Protein AF-A0A2E7LEA0-F1 (afdb_monomer)

Secondary structure (DSSP, 8-state):
----THHHHHHHHHHHHHHHHHHHHHHHHT--HHHHHHHHHHHHHHHHHHHHHHHHHHHH-HHHHGGG---HHHHHHHHHHHHHHHHHHHHHIIIIIHHHHHHHHS--

Sequence (108 aa):
FKQTDFWPKAFTVLVLLTGMFVALYVINTGVKPVTAIVFAQALTVIASPLMAGALLWLCNRRDLLGDQTNGPIVNLLGGLGFLLLLAMAGYTLVYKVVPGIQGLFGGA

Structure (mmCIF, N/CA/C/O backbone):
data_AF-A0A2E7LEA0-F1
#
_entry.id   AF-A0A2E7LEA0-F1
#
loop_
_atom_site.group_PDB
_atom_site.id
_atom_site.type_symbol
_atom_site.label_atom_id
_atom_site.label_alt_id
_atom_site.label_comp_id
_atom_site.label_asym_id
_atom_site.label_entity_id
_atom_site.label_seq_id
_atom_site.pdbx_PDB_ins_code
_atom_site.Cartn_x
_atom_site.Cartn_y
_atom_site.Cartn_z
_atom_site.occupancy
_atom_site.B_iso_or_equiv
_atom_site.auth_seq_id
_atom_site.auth_comp_id
_atom_site.auth_asym_id
_atom_site.auth_atom_id
_atom_site.pdbx_PDB_model_num
ATOM 1 N N . PHE A 1 1 ? -19.101 -13.725 -27.841 1.00 42.72 1 PHE A N 1
ATOM 2 C CA . PHE A 1 1 ? -18.472 -14.465 -26.730 1.00 42.72 1 PHE A CA 1
ATOM 3 C C . PHE A 1 1 ? -19.130 -14.051 -25.421 1.00 42.72 1 PHE A C 1
ATOM 5 O O . PHE A 1 1 ? -18.905 -12.943 -24.960 1.00 42.72 1 PHE A O 1
ATOM 12 N N . LYS A 1 2 ? -20.018 -14.887 -24.870 1.00 48.25 2 LYS A N 1
ATOM 13 C CA . LYS A 1 2 ? -20.662 -14.652 -23.571 1.00 48.25 2 LYS A CA 1
ATOM 14 C C . LYS A 1 2 ? -19.673 -15.118 -22.505 1.00 48.25 2 LYS A C 1
ATOM 16 O O . LYS A 1 2 ? -19.598 -16.313 -22.240 1.00 48.25 2 LYS A O 1
ATOM 21 N N . GLN A 1 3 ? -18.834 -14.206 -22.009 1.00 56.50 3 GLN A N 1
ATOM 22 C CA . GLN A 1 3 ? -17.953 -14.521 -20.888 1.00 56.50 3 GLN A CA 1
ATOM 23 C C . GLN A 1 3 ? -18.839 -14.945 -19.715 1.00 56.50 3 GLN A C 1
ATOM 25 O O . GLN A 1 3 ? -19.791 -14.267 -19.337 1.00 56.50 3 GLN A O 1
ATOM 30 N N . THR A 1 4 ? -18.591 -16.142 -19.209 1.00 59.59 4 THR A N 1
ATOM 31 C CA . THR A 1 4 ? -19.223 -16.691 -18.016 1.00 59.59 4 THR A CA 1
ATOM 32 C C . THR A 1 4 ? -18.805 -15.855 -16.805 1.00 59.59 4 THR A C 1
ATOM 34 O O . THR A 1 4 ? -17.881 -16.212 -16.085 1.00 59.59 4 THR A O 1
ATOM 37 N N . ASP A 1 5 ? -19.504 -14.743 -16.562 1.00 64.94 5 ASP A N 1
ATOM 38 C CA . ASP A 1 5 ? -19.275 -13.826 -15.431 1.00 64.94 5 ASP A CA 1
ATOM 39 C C . ASP A 1 5 ? -19.587 -14.444 -14.054 1.00 64.94 5 ASP A C 1
ATOM 41 O O . ASP A 1 5 ? -19.565 -13.753 -13.036 1.00 64.94 5 ASP A O 1
ATOM 45 N N . PHE A 1 6 ? -19.947 -15.727 -14.002 1.00 74.88 6 PHE A N 1
ATOM 46 C CA . PHE A 1 6 ? -20.364 -16.397 -12.777 1.00 74.88 6 PHE A CA 1
ATOM 47 C C . PHE A 1 6 ? -19.243 -16.420 -11.733 1.00 74.88 6 PHE A C 1
ATOM 49 O O . PHE A 1 6 ? -19.480 -16.073 -10.581 1.00 74.88 6 PHE A O 1
ATOM 56 N N . TRP A 1 7 ? -18.017 -16.751 -12.147 1.00 82.62 7 TRP A N 1
ATOM 57 C CA . TRP A 1 7 ? -16.865 -16.841 -11.248 1.00 82.62 7 TRP A CA 1
ATOM 58 C C . TRP A 1 7 ? -16.472 -15.490 -10.628 1.00 82.62 7 TRP A C 1
ATOM 60 O O . TRP A 1 7 ? -16.374 -15.422 -9.402 1.00 82.62 7 TRP A O 1
ATOM 70 N N . PRO A 1 8 ? -16.331 -14.395 -11.405 1.00 84.75 8 PRO A N 1
ATOM 71 C CA . PRO A 1 8 ? -16.098 -13.070 -10.833 1.00 84.75 8 PRO A CA 1
ATOM 72 C C . PRO A 1 8 ? -17.232 -12.611 -9.911 1.00 84.75 8 PRO A C 1
ATOM 74 O O . PRO A 1 8 ? -16.973 -12.110 -8.822 1.00 84.75 8 PRO A O 1
ATOM 77 N N . LYS A 1 9 ? -18.497 -12.819 -10.309 1.00 82.38 9 LYS A N 1
ATOM 78 C CA . LYS A 1 9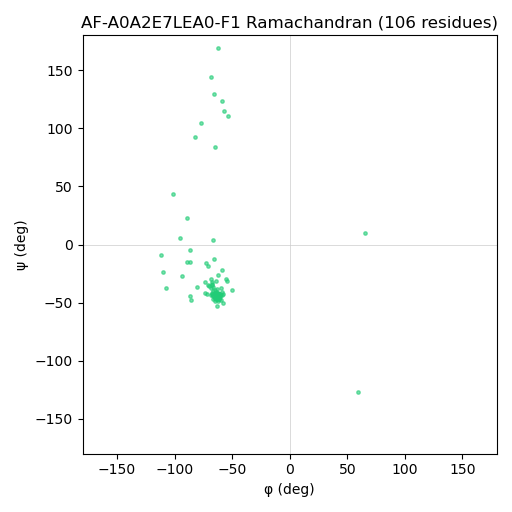 ? -19.663 -12.409 -9.509 1.00 82.38 9 LYS A CA 1
ATOM 79 C C . LYS A 1 9 ? -19.737 -13.173 -8.188 1.00 82.38 9 LYS A C 1
ATOM 81 O O . LYS A 1 9 ? -19.963 -12.554 -7.153 1.00 82.38 9 LYS A O 1
ATOM 86 N N . ALA A 1 10 ? -19.493 -14.483 -8.208 1.00 87.69 10 ALA A N 1
ATOM 87 C CA . ALA A 1 10 ? -19.462 -15.310 -7.006 1.00 87.69 10 ALA A CA 1
ATOM 88 C C . ALA A 1 10 ? -18.363 -14.856 -6.033 1.00 87.69 10 ALA A C 1
ATOM 90 O O . ALA A 1 10 ? -18.631 -14.727 -4.841 1.00 87.69 10 ALA A O 1
ATOM 91 N N . PHE A 1 11 ? -17.165 -14.536 -6.536 1.00 88.50 11 PHE A N 1
ATOM 92 C CA . PHE A 1 11 ? -16.076 -13.998 -5.717 1.00 88.50 11 PHE A CA 1
ATOM 93 C C . PHE A 1 11 ? -16.431 -12.652 -5.081 1.00 88.50 11 PHE A C 1
ATOM 95 O O 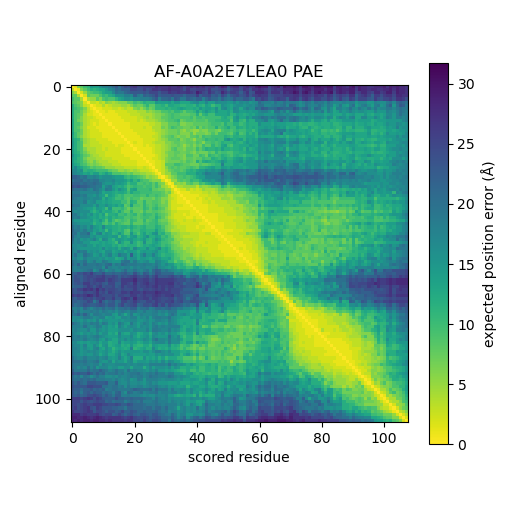. PHE A 1 11 ? -16.250 -12.480 -3.877 1.00 88.50 11 PHE A O 1
ATOM 102 N N . THR A 1 12 ? -16.981 -11.715 -5.857 1.00 88.44 12 THR A N 1
ATOM 103 C CA . THR A 1 12 ? -17.390 -10.405 -5.332 1.00 88.44 12 THR A CA 1
ATOM 104 C C . THR A 1 12 ? -18.480 -10.546 -4.271 1.00 88.44 12 THR A C 1
ATOM 106 O O . THR A 1 12 ? -18.404 -9.902 -3.228 1.00 88.44 12 THR A O 1
ATOM 109 N N . VAL A 1 13 ? -19.465 -11.425 -4.488 1.00 90.00 13 VAL A N 1
ATOM 110 C CA . VAL A 1 13 ? -20.519 -11.709 -3.500 1.00 90.00 13 VAL A CA 1
ATOM 111 C C . VAL A 1 13 ? -19.930 -12.320 -2.228 1.00 90.00 13 VAL A C 1
ATOM 113 O O . VAL A 1 13 ? -20.294 -11.894 -1.135 1.00 90.00 13 VAL A O 1
ATOM 116 N N . LEU A 1 14 ? -18.983 -13.254 -2.346 1.00 92.31 14 LEU A N 1
ATOM 117 C CA . LEU A 1 14 ? -18.287 -13.842 -1.198 1.00 92.31 14 LEU A CA 1
ATOM 118 C C . LEU A 1 14 ? -17.522 -12.792 -0.385 1.00 92.31 14 LEU A C 1
ATOM 120 O O . LEU A 1 14 ? -17.629 -12.773 0.842 1.00 92.31 14 LEU A O 1
ATOM 124 N N . VAL A 1 15 ? -16.789 -11.899 -1.057 1.00 88.00 15 VAL A N 1
ATOM 125 C CA . VAL A 1 15 ? -16.037 -10.803 -0.421 1.00 88.00 15 VAL A CA 1
ATOM 126 C C . VAL A 1 15 ? -16.975 -9.818 0.283 1.00 88.00 15 VAL A C 1
ATOM 128 O O . VAL A 1 15 ? -16.715 -9.407 1.412 1.00 88.00 15 VAL A O 1
ATOM 131 N N . LEU A 1 16 ? -18.098 -9.462 -0.344 1.00 88.62 16 LEU A N 1
ATOM 132 C CA . LEU A 1 16 ? -19.089 -8.571 0.265 1.00 88.62 16 LEU A CA 1
ATOM 133 C C . LEU A 1 16 ? -19.782 -9.221 1.470 1.00 88.62 16 LEU A C 1
ATOM 135 O O . LEU A 1 16 ? -19.959 -8.565 2.496 1.00 88.62 16 LEU A O 1
ATOM 139 N N . LEU A 1 17 ? -20.135 -10.507 1.379 1.00 92.56 17 LEU A N 1
ATOM 140 C CA . LEU A 1 17 ? -20.743 -11.253 2.485 1.00 92.56 17 LEU A CA 1
ATOM 141 C C . LEU A 1 17 ? -19.789 -11.394 3.672 1.00 92.56 17 LEU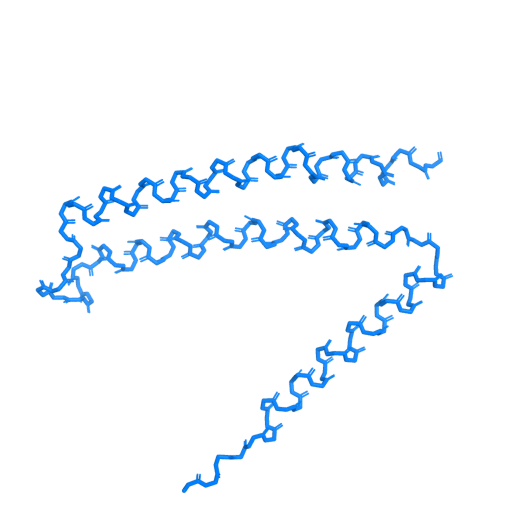 A C 1
ATOM 143 O O . LEU A 1 17 ? -20.200 -11.201 4.814 1.00 92.56 17 LEU A O 1
ATOM 147 N N . THR A 1 18 ? 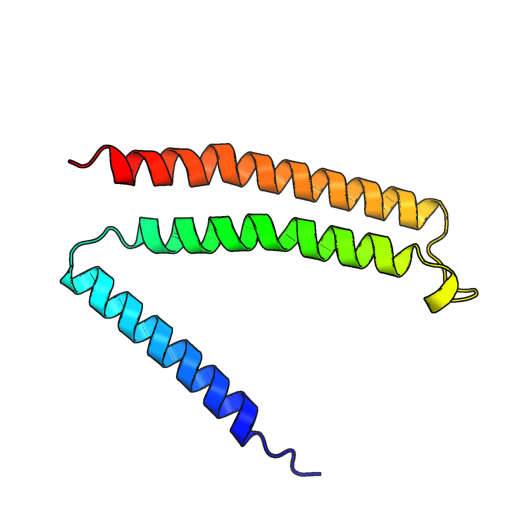-18.514 -11.678 3.413 1.00 87.38 18 THR A N 1
ATOM 148 C CA . THR A 1 18 ? -17.493 -11.723 4.470 1.00 87.38 18 THR A CA 1
ATOM 149 C C . THR A 1 18 ? -17.277 -10.349 5.102 1.00 87.38 18 THR A C 1
ATOM 151 O O . THR A 1 18 ? -17.260 -10.253 6.328 1.00 87.38 18 THR A O 1
ATOM 154 N N . GLY A 1 19 ? -17.215 -9.275 4.308 1.00 83.19 19 GLY A N 1
ATOM 155 C CA . GLY A 1 19 ? -17.150 -7.904 4.826 1.00 83.19 19 GLY A CA 1
ATOM 156 C C . GLY A 1 19 ? -18.347 -7.540 5.715 1.00 83.19 19 GLY A 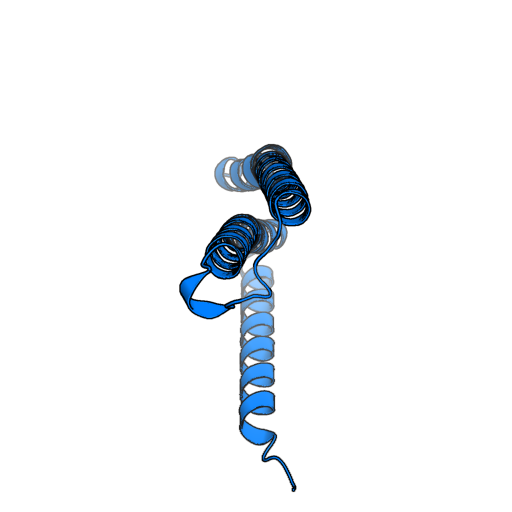C 1
ATOM 157 O O . GLY A 1 19 ? -18.167 -6.989 6.801 1.00 83.19 19 GLY A O 1
ATOM 158 N N . MET A 1 20 ? -19.561 -7.913 5.299 1.00 85.38 20 MET A N 1
ATOM 159 C CA . MET A 1 20 ? -20.794 -7.714 6.071 1.00 85.38 20 MET A CA 1
ATOM 160 C C . MET A 1 20 ? -20.774 -8.483 7.398 1.00 85.38 20 MET A C 1
ATOM 162 O O . MET A 1 20 ? -21.126 -7.934 8.441 1.00 85.38 20 MET A O 1
ATOM 166 N N . PHE A 1 21 ? -20.339 -9.744 7.374 1.00 85.50 21 PHE A N 1
ATOM 167 C CA . PHE A 1 21 ? -20.260 -10.580 8.570 1.00 85.50 21 PHE A CA 1
ATOM 168 C C . PHE A 1 21 ? -19.281 -10.004 9.599 1.00 85.50 21 PHE A C 1
ATOM 170 O O . PHE A 1 21 ? -19.615 -9.889 10.777 1.00 85.50 21 PHE A O 1
ATOM 177 N N . VAL A 1 22 ? -18.101 -9.568 9.145 1.00 78.31 22 VAL A N 1
ATOM 178 C CA . VAL A 1 22 ? -17.108 -8.903 10.000 1.00 78.31 22 VAL A CA 1
ATOM 179 C C . VAL A 1 22 ? -17.673 -7.604 10.580 1.00 78.31 22 VAL A C 1
ATOM 181 O O . VAL A 1 22 ? -17.519 -7.361 11.775 1.00 78.31 22 VAL A O 1
ATOM 184 N N . ALA A 1 23 ? -18.374 -6.794 9.781 1.00 77.62 23 ALA A N 1
ATOM 185 C CA . ALA A 1 23 ? -18.990 -5.556 10.258 1.00 77.62 23 ALA A CA 1
ATOM 186 C C . ALA A 1 23 ? -20.035 -5.810 11.360 1.00 77.62 23 ALA A C 1
ATOM 188 O O . ALA A 1 23 ? -19.996 -5.160 12.405 1.00 77.62 23 ALA A O 1
ATOM 189 N N . LEU A 1 24 ? -20.924 -6.790 11.168 1.00 79.00 24 LEU A N 1
ATOM 190 C CA . LEU A 1 24 ? -21.909 -7.181 12.181 1.00 79.00 24 LEU A CA 1
ATOM 191 C C . LEU A 1 24 ? -21.248 -7.731 13.448 1.00 79.00 24 LEU A C 1
ATOM 193 O O . LEU A 1 24 ? -21.661 -7.375 14.550 1.00 79.00 24 LEU A O 1
ATOM 197 N N . TYR A 1 25 ? -20.205 -8.549 13.304 1.00 78.25 25 TYR A N 1
ATOM 198 C CA . TYR A 1 25 ? -19.453 -9.093 14.434 1.00 78.25 25 TYR A CA 1
ATOM 199 C C . TYR A 1 25 ? -18.798 -7.985 15.272 1.00 78.25 25 TYR A C 1
ATOM 201 O O . TYR A 1 25 ? -18.876 -7.995 16.501 1.00 78.25 25 TYR A O 1
ATOM 209 N N . VAL A 1 26 ? -18.206 -6.989 14.613 1.00 69.94 26 VAL A N 1
ATOM 210 C CA . VAL A 1 26 ? -17.580 -5.825 15.256 1.00 69.94 26 VAL A CA 1
ATOM 211 C C . VAL A 1 26 ? -18.610 -4.978 16.013 1.00 69.94 26 VAL A C 1
ATOM 213 O O . VAL A 1 26 ? -18.349 -4.596 17.153 1.00 69.94 26 VAL A O 1
ATOM 216 N N . ILE A 1 27 ? -19.793 -4.743 15.430 1.00 70.88 27 ILE A N 1
ATOM 217 C CA . ILE A 1 27 ? -20.891 -4.011 16.086 1.00 70.88 27 ILE A CA 1
ATOM 218 C C . ILE A 1 27 ? -21.401 -4.772 17.320 1.00 70.88 27 ILE A C 1
ATOM 220 O O . ILE A 1 27 ? -21.627 -4.159 18.360 1.00 70.88 27 ILE A O 1
ATOM 224 N N . ASN A 1 28 ? -21.550 -6.098 17.227 1.00 71.88 28 ASN A N 1
ATOM 225 C CA . ASN A 1 28 ? -22.067 -6.930 18.319 1.00 71.88 28 ASN A CA 1
ATOM 226 C C . ASN A 1 28 ? -21.063 -7.065 19.480 1.00 71.88 28 ASN A C 1
ATOM 228 O O . ASN A 1 28 ? -21.442 -7.066 20.645 1.00 71.88 28 ASN A O 1
ATOM 232 N N . THR A 1 29 ? -19.766 -7.111 19.163 1.00 65.75 29 THR A N 1
ATOM 233 C CA . THR A 1 29 ? -18.687 -7.278 20.154 1.00 65.75 29 THR A CA 1
ATOM 234 C C . THR A 1 29 ? -18.229 -5.936 20.757 1.00 65.75 29 THR A C 1
ATOM 236 O O . THR A 1 29 ? -17.384 -5.913 21.646 1.00 65.75 29 THR A O 1
ATOM 239 N N . GLY A 1 30 ? -18.745 -4.795 20.277 1.00 60.59 30 GLY A N 1
ATOM 240 C CA . GLY A 1 30 ? -18.338 -3.458 20.740 1.00 60.59 30 GLY A CA 1
ATOM 241 C C . GLY A 1 30 ? -16.877 -3.099 20.424 1.00 60.59 30 GLY A C 1
ATOM 242 O O . GLY A 1 30 ? -16.359 -2.087 20.903 1.00 60.59 30 GLY A O 1
ATOM 243 N N . VAL A 1 31 ? -16.198 -3.915 19.611 1.00 60.91 31 VAL A N 1
ATOM 244 C CA . VAL A 1 31 ? -14.823 -3.672 19.171 1.00 60.91 31 VAL A CA 1
ATOM 245 C C . VAL A 1 31 ? -14.841 -2.419 18.307 1.00 60.91 31 VAL A C 1
ATOM 247 O O . VAL A 1 31 ? -15.649 -2.308 17.390 1.00 60.91 31 VAL A O 1
ATOM 250 N N . LYS A 1 32 ? -13.962 -1.452 18.588 1.00 62.75 32 LYS A N 1
ATOM 251 C CA . LYS A 1 32 ? -13.918 -0.190 17.837 1.00 62.75 32 LYS A CA 1
ATOM 252 C C . LYS A 1 32 ? -13.696 -0.506 16.343 1.00 62.75 32 LYS A C 1
ATOM 254 O O . LYS A 1 32 ? -12.617 -0.989 16.001 1.00 62.75 32 LYS A O 1
ATOM 259 N N . PRO A 1 33 ? -14.650 -0.209 15.433 1.00 63.72 33 PRO A N 1
ATOM 260 C CA . PRO A 1 33 ? -14.517 -0.495 13.996 1.00 63.72 33 PRO A CA 1
ATOM 261 C C . PRO A 1 33 ? -13.262 0.129 13.386 1.00 63.72 33 PRO A C 1
ATOM 263 O O . PRO A 1 33 ? -12.650 -0.412 12.468 1.00 63.72 33 PRO A O 1
ATOM 266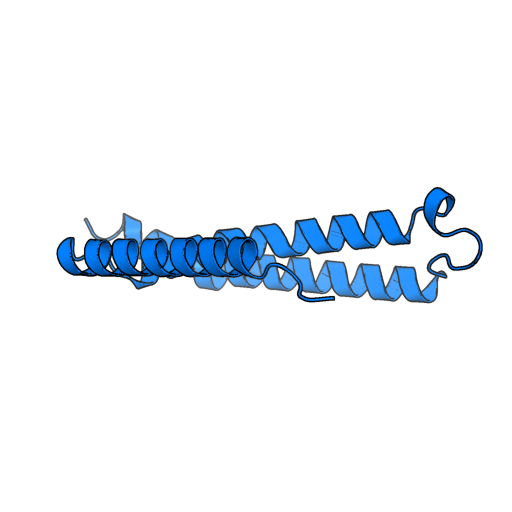 N N . VAL A 1 34 ? -12.847 1.251 13.973 1.00 66.00 34 VAL A N 1
ATOM 267 C CA . VAL A 1 34 ? -11.609 1.971 13.680 1.00 66.00 34 VAL A CA 1
ATOM 268 C C . VAL A 1 34 ? -10.396 1.038 13.691 1.00 66.00 34 VAL A C 1
ATOM 270 O O . VAL A 1 34 ? -9.555 1.131 12.807 1.00 66.00 34 VAL A O 1
ATOM 273 N N . THR A 1 35 ? -10.328 0.084 14.615 1.00 67.50 35 THR A N 1
ATOM 274 C CA . THR A 1 35 ? -9.230 -0.881 14.719 1.00 67.50 35 THR A CA 1
ATOM 275 C C . THR A 1 35 ? -9.128 -1.783 13.510 1.00 67.50 35 THR A C 1
ATOM 277 O O . THR A 1 35 ? -8.056 -1.911 12.927 1.00 67.50 35 THR A O 1
ATOM 280 N N . ALA A 1 36 ? -10.234 -2.432 13.143 1.00 72.38 36 ALA A N 1
ATOM 281 C CA . ALA A 1 36 ? -10.252 -3.359 12.019 1.00 72.38 36 ALA A CA 1
ATOM 282 C C . ALA A 1 36 ? -9.854 -2.629 10.727 1.00 72.38 36 ALA A C 1
ATOM 284 O O . ALA A 1 36 ? -9.085 -3.153 9.921 1.00 72.38 36 ALA A O 1
ATOM 285 N N . ILE A 1 37 ? -10.299 -1.376 10.586 1.00 73.06 37 ILE A N 1
ATOM 286 C CA . ILE A 1 37 ? -9.934 -0.498 9.472 1.00 73.06 37 ILE A CA 1
ATOM 287 C C . ILE A 1 37 ? -8.439 -0.137 9.512 1.00 73.06 37 ILE A C 1
ATOM 289 O O . ILE A 1 37 ? -7.776 -0.201 8.479 1.00 73.06 37 ILE A O 1
ATOM 293 N N . VAL A 1 38 ? -7.883 0.199 10.680 1.00 74.81 38 VAL A N 1
ATOM 294 C CA . VAL A 1 38 ? -6.451 0.511 10.842 1.00 74.81 38 VAL A CA 1
ATOM 295 C C . VAL A 1 38 ? -5.574 -0.710 10.547 1.00 74.81 38 VAL A C 1
ATOM 297 O O . VAL A 1 38 ? -4.554 -0.566 9.875 1.00 74.81 38 VAL A O 1
ATOM 300 N N . PHE A 1 39 ? -5.980 -1.914 10.958 1.00 74.81 39 PHE A N 1
ATOM 301 C CA . PHE A 1 39 ? -5.283 -3.157 10.607 1.00 7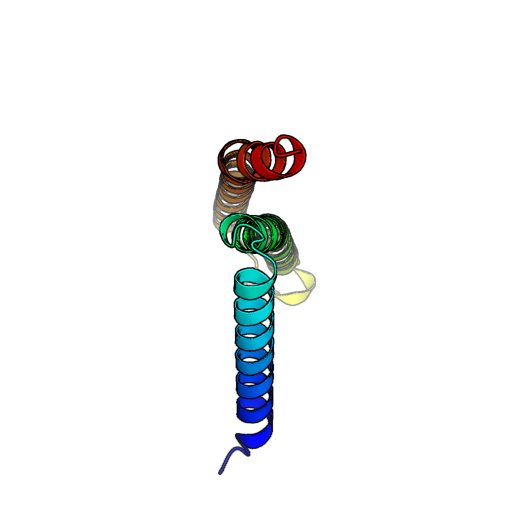4.81 39 PHE A CA 1
ATOM 302 C C . PHE A 1 39 ? -5.313 -3.425 9.102 1.00 74.81 39 PHE A C 1
ATOM 304 O O . PHE A 1 39 ? -4.271 -3.697 8.505 1.00 74.81 39 PHE A O 1
ATOM 311 N N . ALA A 1 40 ? -6.482 -3.299 8.468 1.00 78.62 40 ALA A N 1
ATOM 312 C CA . ALA A 1 40 ? -6.605 -3.453 7.022 1.00 78.62 40 ALA A CA 1
ATOM 313 C C . ALA A 1 40 ? -5.723 -2.442 6.264 1.00 78.62 40 ALA A C 1
ATOM 315 O O . ALA A 1 40 ? -5.053 -2.810 5.297 1.00 78.62 40 ALA A O 1
ATOM 316 N N . GLN A 1 41 ? -5.671 -1.192 6.738 1.00 74.44 41 GLN A N 1
ATOM 317 C CA . GLN A 1 41 ? -4.799 -0.139 6.209 1.00 74.44 41 GLN A CA 1
ATOM 318 C C . GLN A 1 41 ? -3.315 -0.459 6.402 1.00 74.44 41 GLN A C 1
ATOM 320 O O . GLN A 1 41 ? -2.538 -0.295 5.467 1.00 74.44 41 GLN A O 1
ATOM 325 N N . ALA A 1 42 ? -2.909 -0.969 7.567 1.00 77.44 42 ALA A N 1
ATOM 326 C CA . ALA A 1 42 ? -1.525 -1.372 7.810 1.00 77.44 42 ALA A CA 1
ATOM 327 C C . ALA A 1 42 ? -1.060 -2.436 6.800 1.00 77.44 42 ALA A C 1
ATOM 329 O O . ALA A 1 42 ? 0.024 -2.318 6.230 1.00 77.44 42 ALA A O 1
ATOM 330 N N . LEU A 1 43 ? -1.912 -3.426 6.506 1.00 80.31 43 LEU A N 1
ATOM 331 C CA . LEU A 1 43 ? -1.628 -4.449 5.495 1.00 80.31 43 LEU A CA 1
ATOM 332 C C . LEU A 1 43 ? -1.472 -3.849 4.092 1.00 80.31 43 LEU A C 1
ATOM 334 O O . LEU A 1 43 ? -0.547 -4.209 3.365 1.00 80.31 43 LEU A O 1
ATOM 338 N N . THR A 1 44 ? -2.339 -2.910 3.710 1.00 80.12 44 THR A N 1
ATOM 339 C CA . THR A 1 44 ? -2.269 -2.269 2.385 1.00 80.12 44 THR A CA 1
ATOM 340 C C . THR A 1 44 ? -1.066 -1.337 2.249 1.00 80.12 44 THR A C 1
ATOM 342 O O . THR A 1 44 ? -0.449 -1.288 1.185 1.00 80.12 44 THR A O 1
ATOM 345 N N . VAL A 1 45 ? -0.690 -0.649 3.329 1.00 78.19 45 VAL A N 1
ATOM 346 C CA . VAL A 1 45 ? 0.511 0.194 3.407 1.00 78.19 45 VAL A CA 1
ATOM 347 C C . VAL A 1 45 ? 1.792 -0.627 3.243 1.00 78.19 45 VAL A C 1
ATOM 349 O O . VAL A 1 45 ? 2.756 -0.120 2.681 1.00 78.19 45 VAL A O 1
ATOM 352 N N . ILE A 1 46 ? 1.808 -1.887 3.685 1.00 77.81 46 ILE A N 1
ATOM 353 C CA . ILE A 1 46 ? 2.937 -2.809 3.475 1.00 77.81 46 ILE A CA 1
ATOM 354 C C . ILE A 1 46 ? 2.896 -3.429 2.067 1.00 77.81 46 ILE A C 1
ATOM 356 O O . ILE A 1 46 ? 3.936 -3.610 1.433 1.00 77.81 46 ILE A O 1
ATOM 360 N N . ALA A 1 47 ?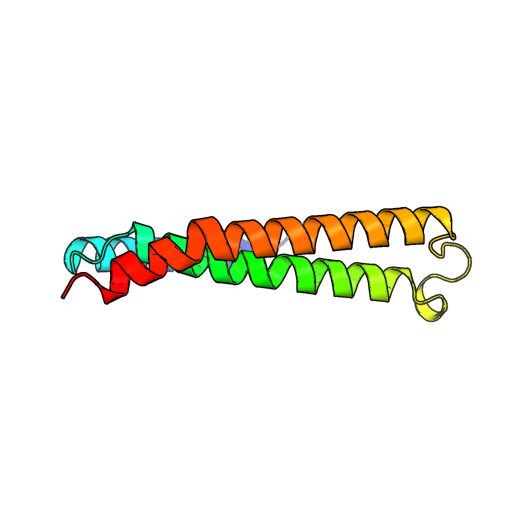 1.706 -3.732 1.546 1.00 78.75 47 ALA A N 1
ATOM 361 C CA . ALA A 1 47 ? 1.550 -4.338 0.225 1.00 78.75 47 ALA A CA 1
ATOM 362 C C . ALA A 1 47 ? 1.956 -3.398 -0.928 1.00 78.75 47 ALA A C 1
ATOM 364 O O . ALA A 1 47 ? 2.493 -3.858 -1.937 1.00 78.75 47 ALA A O 1
ATOM 365 N N . SER A 1 48 ? 1.728 -2.087 -0.795 1.00 79.00 48 SER A N 1
ATOM 366 C CA . SER A 1 48 ? 2.038 -1.108 -1.844 1.00 79.00 48 SER A CA 1
ATOM 367 C C . SER A 1 48 ? 3.538 -0.954 -2.165 1.00 79.00 48 SER A C 1
ATOM 369 O O . SER A 1 48 ? 3.867 -1.022 -3.352 1.00 79.00 48 SER A O 1
ATOM 371 N N . PRO A 1 49 ? 4.480 -0.830 -1.204 1.00 75.88 49 PRO A N 1
ATOM 372 C CA . PRO A 1 49 ? 5.909 -0.806 -1.510 1.00 75.88 49 PRO A CA 1
ATOM 373 C C . PRO A 1 49 ? 6.406 -2.152 -2.044 1.00 75.88 49 PRO A C 1
ATOM 375 O O . PRO A 1 49 ? 7.275 -2.159 -2.912 1.00 75.88 49 PRO A O 1
ATOM 378 N N . LEU A 1 50 ? 5.836 -3.282 -1.605 1.00 79.25 50 LEU A N 1
ATOM 379 C CA . LEU A 1 50 ? 6.176 -4.599 -2.155 1.00 79.25 50 LEU A CA 1
ATOM 380 C C . LEU A 1 50 ? 5.822 -4.682 -3.649 1.00 79.25 50 LEU A C 1
ATOM 382 O O . LEU A 1 50 ? 6.661 -5.063 -4.463 1.00 79.25 50 LEU A O 1
ATOM 386 N N . MET A 1 51 ? 4.601 -4.275 -4.014 1.00 79.25 51 MET A N 1
ATOM 387 C CA . MET A 1 51 ? 4.151 -4.237 -5.409 1.00 79.25 51 MET A CA 1
ATOM 388 C C . MET A 1 51 ? 4.966 -3.253 -6.247 1.00 79.25 51 MET A C 1
ATOM 390 O O . MET A 1 51 ? 5.391 -3.591 -7.350 1.00 79.25 51 MET A O 1
ATOM 394 N N . ALA A 1 52 ? 5.232 -2.056 -5.721 1.00 76.56 52 ALA A N 1
ATOM 395 C CA . ALA A 1 52 ? 6.056 -1.070 -6.407 1.00 76.56 52 ALA A CA 1
ATOM 396 C C . ALA A 1 52 ? 7.484 -1.580 -6.630 1.00 76.56 52 ALA A C 1
ATOM 398 O O . ALA A 1 52 ? 7.993 -1.459 -7.738 1.00 76.56 52 ALA A O 1
ATOM 399 N N . GLY A 1 53 ? 8.100 -2.211 -5.626 1.00 77.56 53 GLY A N 1
ATOM 400 C CA . GLY A 1 53 ? 9.424 -2.821 -5.743 1.00 77.56 53 GLY A CA 1
ATOM 401 C C . GLY A 1 53 ? 9.458 -3.962 -6.762 1.00 77.56 53 GLY A C 1
ATOM 402 O O . GLY A 1 53 ? 10.373 -4.018 -7.580 1.00 77.56 53 GLY A O 1
ATOM 403 N N . ALA A 1 54 ? 8.436 -4.823 -6.775 1.00 77.62 54 ALA A N 1
ATOM 404 C CA . ALA A 1 54 ? 8.310 -5.896 -7.760 1.00 77.62 54 ALA A CA 1
ATOM 405 C C . ALA A 1 54 ? 8.166 -5.352 -9.191 1.00 77.62 54 ALA A C 1
ATOM 407 O O . ALA A 1 54 ? 8.833 -5.846 -10.098 1.00 77.62 54 ALA A O 1
ATOM 408 N N . LEU A 1 55 ? 7.353 -4.309 -9.391 1.00 73.06 55 LEU A N 1
ATOM 409 C CA . LEU A 1 55 ? 7.185 -3.653 -10.690 1.00 73.06 55 LEU A CA 1
ATOM 410 C C . LEU A 1 55 ? 8.466 -2.949 -11.145 1.00 73.06 55 LEU A C 1
ATOM 412 O O . LEU A 1 55 ? 8.860 -3.091 -12.298 1.00 73.06 55 LEU A O 1
ATOM 416 N N . LEU A 1 56 ? 9.154 -2.239 -10.250 1.00 72.19 56 LEU A N 1
ATOM 417 C CA . LEU A 1 56 ? 10.423 -1.576 -10.562 1.00 72.19 56 LEU A CA 1
ATOM 418 C C . LEU A 1 56 ? 11.508 -2.597 -10.925 1.00 72.19 56 LEU A C 1
ATOM 420 O O . LEU A 1 56 ? 12.224 -2.412 -11.905 1.00 72.19 56 LEU A O 1
ATOM 424 N N . TRP A 1 57 ? 11.592 -3.702 -10.180 1.00 70.56 57 TRP A N 1
ATOM 425 C CA . TRP A 1 57 ? 12.523 -4.794 -10.457 1.00 70.56 57 TRP A CA 1
ATOM 426 C C . TRP A 1 57 ? 12.213 -5.503 -11.782 1.00 70.56 57 TRP A C 1
ATOM 428 O O . TRP A 1 57 ? 13.130 -5.765 -12.562 1.00 70.56 57 TRP A O 1
ATOM 438 N N . LEU A 1 58 ? 10.932 -5.757 -12.069 1.00 66.44 58 LEU A N 1
ATOM 439 C CA . LEU A 1 58 ? 10.479 -6.365 -13.320 1.00 66.44 58 LEU A CA 1
ATOM 440 C C . LEU A 1 58 ? 10.770 -5.460 -14.524 1.00 66.44 58 LEU A C 1
ATOM 442 O O . LEU A 1 58 ? 11.339 -5.921 -15.509 1.00 66.44 58 LEU A O 1
ATOM 446 N N . CYS A 1 59 ? 10.458 -4.167 -14.424 1.00 64.25 59 CYS A N 1
ATOM 447 C CA . CYS A 1 59 ? 10.709 -3.188 -15.484 1.00 64.25 59 CYS A CA 1
ATOM 448 C C . CYS A 1 59 ? 12.203 -2.863 -15.675 1.00 64.25 59 CYS A C 1
ATOM 450 O O . CYS A 1 59 ? 12.588 -2.350 -16.726 1.00 64.25 59 CYS A O 1
ATOM 452 N N . ASN A 1 60 ? 13.052 -3.162 -14.686 1.00 61.75 60 ASN A N 1
ATOM 453 C CA . ASN A 1 60 ? 14.508 -3.027 -14.787 1.00 61.75 60 ASN A CA 1
ATOM 454 C C . ASN A 1 60 ? 15.185 -4.279 -15.389 1.00 61.75 60 ASN A C 1
ATOM 456 O O . ASN A 1 60 ? 16.341 -4.215 -15.811 1.00 61.75 60 ASN A O 1
ATOM 460 N N . ARG A 1 61 ? 14.495 -5.430 -15.469 1.00 56.47 61 ARG A N 1
ATOM 461 C CA . ARG A 1 61 ? 15.038 -6.634 -16.119 1.00 56.47 61 ARG A CA 1
ATOM 462 C C . ARG A 1 61 ? 14.963 -6.515 -17.640 1.00 56.47 61 ARG A C 1
ATOM 464 O O . ARG A 1 61 ? 13.921 -6.737 -18.254 1.00 56.47 61 ARG A O 1
ATOM 471 N N . ARG A 1 62 ? 16.122 -6.256 -18.255 1.00 52.66 62 ARG A N 1
ATOM 472 C CA . ARG A 1 62 ? 16.279 -6.256 -19.719 1.00 52.66 62 ARG A CA 1
ATOM 473 C C . ARG A 1 62 ? 16.000 -7.609 -20.373 1.00 52.66 62 ARG A C 1
ATOM 475 O O . ARG A 1 62 ? 15.528 -7.634 -21.503 1.00 52.66 62 ARG A O 1
ATOM 482 N N . ASP A 1 63 ? 16.179 -8.698 -19.625 1.00 47.56 63 ASP A N 1
ATOM 483 C CA . ASP A 1 63 ? 15.867 -10.073 -20.041 1.00 47.56 63 ASP A CA 1
ATOM 484 C C . ASP A 1 63 ? 14.396 -10.317 -20.429 1.00 47.56 63 ASP A C 1
ATOM 486 O O . ASP A 1 63 ? 14.113 -11.274 -21.141 1.00 47.56 63 ASP A O 1
ATOM 490 N N . LEU A 1 64 ? 13.449 -9.483 -19.971 1.00 51.94 64 LEU A N 1
ATOM 491 C CA . LEU A 1 64 ? 12.011 -9.675 -20.225 1.00 51.94 64 LEU A CA 1
ATOM 492 C C . LEU A 1 64 ? 11.405 -8.630 -21.181 1.00 51.94 64 LEU A C 1
ATOM 494 O O . LEU A 1 64 ? 10.384 -8.918 -21.801 1.00 51.94 64 LEU A O 1
ATOM 498 N N . LEU A 1 65 ? 12.008 -7.438 -21.313 1.00 52.25 65 LEU A N 1
ATOM 499 C CA . LEU A 1 65 ? 11.472 -6.318 -22.115 1.00 52.25 65 LEU A CA 1
ATOM 500 C C . LEU A 1 65 ? 12.283 -5.970 -23.381 1.00 52.25 65 LEU A C 1
ATOM 502 O O . LEU A 1 65 ? 11.811 -5.170 -24.191 1.00 52.25 65 LEU A O 1
ATOM 506 N N . GLY A 1 66 ? 13.477 -6.541 -23.579 1.00 58.81 66 GLY A N 1
ATOM 507 C CA . GLY A 1 66 ? 14.296 -6.268 -24.767 1.00 58.81 66 GLY A CA 1
ATOM 508 C C . GLY A 1 66 ? 14.666 -4.781 -24.912 1.00 58.81 66 GLY A C 1
ATOM 509 O O . GLY A 1 66 ? 15.186 -4.170 -23.976 1.00 58.81 66 GLY A O 1
ATOM 510 N N . ASP A 1 67 ? 14.382 -4.180 -26.074 1.00 54.47 67 ASP A N 1
ATOM 511 C CA . ASP A 1 67 ? 14.714 -2.777 -26.402 1.00 54.47 67 ASP A CA 1
ATOM 512 C C . ASP A 1 67 ? 13.849 -1.720 -25.682 1.00 54.47 67 ASP A C 1
ATOM 514 O O . ASP A 1 67 ? 14.234 -0.557 -25.601 1.00 54.47 67 ASP A O 1
ATOM 518 N N . GLN A 1 68 ? 12.708 -2.102 -25.096 1.00 56.44 68 GLN A N 1
ATOM 519 C CA . GLN A 1 68 ? 11.775 -1.189 -24.404 1.00 56.44 68 GLN A CA 1
ATOM 520 C C . GLN A 1 68 ? 12.116 -1.016 -22.916 1.00 56.44 68 GLN A C 1
ATOM 522 O O . GLN A 1 68 ? 11.257 -0.717 -22.086 1.00 56.44 68 GLN A O 1
ATOM 527 N N . THR A 1 69 ? 13.367 -1.275 -22.547 1.00 53.84 69 THR A N 1
ATOM 528 C CA . THR A 1 69 ? 13.793 -1.219 -21.150 1.00 53.84 69 THR A CA 1
ATOM 529 C C . THR A 1 69 ? 13.770 0.200 -20.619 1.00 53.84 69 THR A C 1
ATOM 531 O O . THR A 1 69 ? 14.082 1.152 -21.336 1.00 53.84 69 THR A O 1
ATOM 534 N N . ASN A 1 70 ? 13.407 0.342 -19.342 1.00 55.69 70 ASN A N 1
ATOM 535 C CA . ASN A 1 70 ? 13.407 1.636 -18.678 1.00 55.69 70 ASN A CA 1
ATOM 536 C C . ASN A 1 70 ? 14.788 2.288 -18.825 1.00 55.69 70 ASN A C 1
ATOM 538 O O . ASN A 1 70 ? 15.775 1.835 -18.245 1.00 55.69 70 ASN A O 1
ATOM 542 N N . GLY A 1 71 ? 14.852 3.360 -19.619 1.00 61.78 71 GLY A N 1
ATOM 543 C CA . GLY A 1 71 ? 16.047 4.183 -19.740 1.00 61.78 71 GLY A CA 1
ATOM 544 C C . GLY A 1 71 ? 16.418 4.828 -18.397 1.00 61.78 71 GLY A C 1
ATOM 545 O O . GLY A 1 71 ? 15.612 4.834 -17.460 1.00 61.78 71 GLY A O 1
ATOM 546 N N . PRO A 1 72 ? 17.611 5.436 -18.285 1.00 63.34 72 PRO A N 1
ATOM 547 C CA . PRO A 1 72 ? 18.112 6.004 -17.029 1.00 63.34 72 PRO A CA 1
ATOM 548 C C . PRO A 1 72 ? 17.146 7.018 -16.388 1.00 63.34 72 PRO A C 1
ATOM 550 O O . PRO A 1 72 ? 17.043 7.082 -15.166 1.00 63.34 72 PRO A O 1
ATOM 553 N N . ILE A 1 73 ? 16.373 7.745 -17.201 1.00 64.50 73 ILE A N 1
ATOM 554 C CA . ILE A 1 73 ? 15.351 8.704 -16.749 1.00 64.50 73 ILE A CA 1
ATOM 555 C C . ILE A 1 73 ? 14.166 8.000 -16.071 1.00 64.50 73 ILE A C 1
ATOM 557 O O . ILE A 1 73 ? 13.700 8.438 -15.022 1.00 64.50 73 ILE A O 1
ATOM 561 N N . VAL A 1 74 ? 13.683 6.893 -16.642 1.00 67.12 74 VAL A N 1
ATOM 562 C CA . VAL A 1 74 ? 12.537 6.153 -16.094 1.00 67.12 74 VAL A CA 1
ATOM 563 C C . VAL A 1 74 ? 12.947 5.387 -14.837 1.00 67.12 74 VAL A C 1
ATOM 565 O O . VAL A 1 74 ? 12.161 5.286 -13.900 1.00 67.12 74 VAL A O 1
ATOM 568 N N . ASN A 1 75 ? 14.197 4.921 -14.763 1.00 68.50 75 ASN A N 1
ATOM 569 C CA . ASN A 1 75 ? 14.732 4.311 -13.548 1.00 68.50 75 ASN A CA 1
ATOM 570 C C . ASN A 1 75 ? 14.895 5.343 -12.413 1.00 68.50 75 ASN A C 1
ATOM 572 O O . ASN A 1 75 ? 14.576 5.049 -11.263 1.00 68.50 75 ASN A O 1
ATOM 576 N N . LEU A 1 76 ? 15.305 6.578 -12.738 1.00 73.81 76 LEU A N 1
ATOM 577 C CA . LEU A 1 76 ? 15.362 7.684 -11.777 1.00 73.81 76 LEU A CA 1
ATOM 578 C C . LEU A 1 76 ? 13.963 8.074 -11.272 1.00 73.81 76 LEU A C 1
ATOM 580 O O . LEU A 1 76 ? 13.771 8.202 -10.066 1.00 73.81 76 LEU A O 1
ATOM 584 N N . LEU A 1 77 ? 12.980 8.213 -12.169 1.00 72.50 77 LEU A N 1
ATOM 585 C CA . LEU A 1 77 ? 11.586 8.504 -11.807 1.00 72.50 77 LEU A CA 1
ATOM 586 C C . LEU A 1 77 ? 10.945 7.369 -11.001 1.00 72.50 77 LEU A C 1
ATOM 588 O O . LEU A 1 77 ? 10.268 7.634 -10.010 1.00 72.50 77 LEU A O 1
ATOM 592 N N . GLY A 1 78 ? 11.185 6.115 -11.389 1.00 71.56 78 GLY A N 1
ATOM 593 C CA . GLY A 1 78 ? 10.741 4.939 -10.646 1.00 71.56 78 GLY A 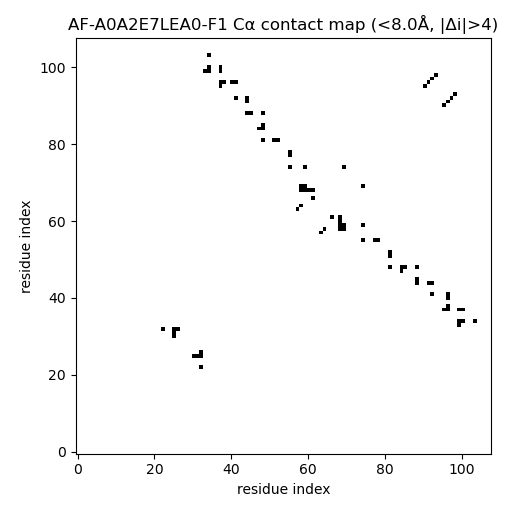CA 1
ATOM 594 C C . GLY A 1 78 ? 11.349 4.905 -9.247 1.00 71.56 78 GLY A C 1
ATOM 595 O O . GLY A 1 78 ? 10.621 4.738 -8.271 1.00 71.56 78 GLY A O 1
ATOM 596 N N . GLY A 1 79 ? 12.661 5.130 -9.132 1.00 76.44 79 GLY A N 1
ATOM 597 C CA . GLY A 1 79 ? 13.361 5.212 -7.850 1.00 76.44 79 GLY A CA 1
ATOM 598 C C . GLY A 1 79 ? 12.830 6.336 -6.957 1.00 76.44 79 GLY A C 1
ATOM 599 O O . GLY A 1 79 ? 12.585 6.108 -5.774 1.00 76.44 79 GLY A O 1
ATOM 600 N N . LEU A 1 80 ? 12.568 7.518 -7.525 1.00 78.44 80 LEU A N 1
ATOM 601 C CA . LEU A 1 80 ? 11.924 8.639 -6.828 1.00 78.44 80 LEU A CA 1
ATOM 602 C C . LEU A 1 80 ? 10.510 8.283 -6.352 1.00 78.44 80 LEU A C 1
ATOM 604 O O . LEU A 1 80 ? 10.171 8.543 -5.199 1.00 78.44 80 LEU A O 1
ATOM 608 N N . GLY A 1 81 ? 9.703 7.651 -7.208 1.00 76.62 81 GLY A N 1
ATOM 609 C CA . GLY A 1 81 ? 8.359 7.183 -6.865 1.00 76.62 81 GLY A CA 1
ATOM 610 C C . GLY A 1 81 ? 8.367 6.119 -5.765 1.00 76.62 81 GLY A C 1
ATOM 611 O O . GLY A 1 81 ? 7.536 6.160 -4.860 1.00 76.62 81 GLY A O 1
ATOM 612 N N . PHE A 1 82 ? 9.344 5.212 -5.788 1.00 77.12 82 PHE A N 1
ATOM 613 C CA . PHE A 1 82 ? 9.545 4.202 -4.751 1.00 77.12 82 PHE A CA 1
ATOM 614 C C . PHE A 1 82 ? 9.975 4.819 -3.415 1.00 77.12 82 PHE A C 1
ATOM 616 O O . PHE A 1 82 ? 9.436 4.456 -2.370 1.00 77.12 82 PHE A O 1
ATOM 623 N N . LEU A 1 83 ? 10.882 5.799 -3.443 1.00 81.69 83 LEU A N 1
ATOM 624 C CA . LEU A 1 83 ? 11.275 6.577 -2.264 1.00 81.69 83 LEU A CA 1
ATOM 625 C C . LEU A 1 83 ? 10.087 7.331 -1.653 1.00 81.69 83 LEU A C 1
ATOM 627 O O . LEU A 1 83 ? 9.902 7.303 -0.438 1.00 81.69 83 LEU A O 1
ATOM 631 N N . LEU A 1 84 ? 9.253 7.957 -2.487 1.00 79.12 84 LEU A N 1
ATOM 632 C CA . LEU A 1 84 ? 8.019 8.621 -2.058 1.00 79.12 84 LEU A CA 1
ATOM 633 C C . LEU A 1 84 ? 7.023 7.636 -1.435 1.00 79.12 84 LEU A C 1
ATOM 635 O O . LEU A 1 84 ? 6.433 7.936 -0.398 1.00 79.12 84 LEU A O 1
ATOM 639 N N . LEU A 1 85 ? 6.864 6.453 -2.033 1.00 78.69 85 LEU A N 1
ATOM 640 C CA . LEU A 1 85 ? 6.027 5.384 -1.487 1.00 78.69 85 LEU A CA 1
ATOM 641 C C . LEU A 1 85 ? 6.531 4.903 -0.126 1.00 78.69 85 LEU A C 1
ATOM 643 O O . LEU A 1 85 ? 5.729 4.774 0.796 1.00 78.69 85 LEU A O 1
ATOM 647 N N . LEU A 1 86 ? 7.840 4.696 0.030 1.00 78.38 86 LEU A N 1
ATOM 648 C CA . LEU A 1 86 ? 8.449 4.346 1.314 1.00 78.38 86 LEU A CA 1
ATOM 649 C C . LEU A 1 86 ? 8.236 5.443 2.365 1.00 78.38 86 LEU A C 1
ATOM 651 O O . LEU A 1 86 ? 7.875 5.136 3.501 1.00 78.38 86 LEU A O 1
ATOM 655 N N . ALA A 1 87 ? 8.399 6.713 1.988 1.00 81.56 87 ALA A N 1
ATOM 656 C CA . ALA A 1 87 ? 8.168 7.845 2.882 1.00 81.56 87 ALA A CA 1
ATOM 657 C C . ALA A 1 87 ? 6.697 7.937 3.323 1.00 81.56 87 ALA A C 1
ATOM 659 O O . ALA A 1 87 ? 6.411 8.102 4.509 1.00 81.56 87 ALA A O 1
ATOM 660 N N . MET A 1 88 ? 5.753 7.774 2.392 1.00 74.88 88 MET A N 1
ATOM 661 C CA . MET A 1 88 ? 4.317 7.777 2.689 1.00 74.88 88 MET A CA 1
ATOM 662 C C . MET A 1 88 ? 3.892 6.576 3.529 1.00 74.88 88 MET A C 1
ATOM 664 O O . MET A 1 88 ? 3.088 6.732 4.452 1.00 74.88 88 MET A O 1
ATOM 668 N N . ALA A 1 89 ? 4.436 5.393 3.244 1.00 71.25 89 ALA A N 1
ATOM 669 C CA . ALA A 1 89 ? 4.179 4.194 4.024 1.00 71.25 89 ALA A CA 1
ATOM 670 C C . ALA A 1 89 ? 4.704 4.347 5.457 1.00 71.25 89 ALA A C 1
ATOM 672 O O . ALA A 1 89 ? 3.956 4.116 6.406 1.00 71.25 89 ALA A O 1
ATOM 673 N N . GLY A 1 90 ? 5.938 4.835 5.620 1.00 76.50 90 GLY A N 1
ATOM 674 C CA . GLY A 1 90 ? 6.527 5.136 6.925 1.00 76.50 90 GLY A CA 1
ATOM 675 C C . GLY A 1 90 ? 5.721 6.178 7.703 1.00 76.50 90 GLY A C 1
ATOM 676 O O . GLY A 1 90 ? 5.370 5.945 8.857 1.00 76.50 90 GLY A O 1
ATOM 677 N N . TYR A 1 91 ? 5.343 7.287 7.061 1.00 76.44 91 TYR A N 1
ATOM 678 C CA . TYR A 1 91 ? 4.519 8.323 7.687 1.00 76.44 91 TYR A CA 1
ATOM 679 C C . TYR A 1 91 ? 3.147 7.788 8.115 1.00 76.44 91 TYR A C 1
ATOM 681 O O . TYR A 1 91 ? 2.723 8.004 9.247 1.00 76.44 91 TYR A O 1
ATOM 689 N N . THR A 1 92 ? 2.464 7.044 7.244 1.00 70.00 92 THR A N 1
ATOM 690 C CA . THR A 1 92 ? 1.143 6.472 7.544 1.00 70.00 92 THR A CA 1
ATOM 691 C C . THR A 1 92 ? 1.225 5.455 8.679 1.00 70.00 92 THR A C 1
ATOM 693 O O . THR A 1 92 ? 0.384 5.459 9.578 1.00 70.00 92 THR A O 1
ATOM 696 N N . LEU A 1 93 ? 2.260 4.617 8.689 1.00 67.56 93 LEU A N 1
ATOM 697 C CA . LEU A 1 93 ? 2.452 3.616 9.729 1.00 67.56 93 LEU A CA 1
ATOM 698 C C . LEU A 1 93 ? 2.745 4.280 11.084 1.00 67.56 93 LEU A C 1
ATOM 700 O O . LEU A 1 93 ? 2.082 3.973 12.072 1.00 67.56 93 LEU A O 1
ATOM 704 N N . VAL A 1 94 ? 3.648 5.261 11.128 1.00 69.38 94 VAL A N 1
ATOM 705 C CA . VAL A 1 94 ? 4.037 5.941 12.376 1.00 69.38 94 VAL A CA 1
ATOM 706 C C . VAL A 1 94 ? 2.939 6.869 12.905 1.00 69.38 94 VAL A C 1
ATOM 708 O O . VAL A 1 94 ? 2.662 6.861 14.100 1.00 69.38 94 VAL A O 1
ATOM 711 N N . TYR A 1 95 ? 2.280 7.649 12.046 1.00 64.50 95 TYR A N 1
ATOM 712 C CA . TYR A 1 95 ? 1.321 8.667 12.497 1.00 64.50 95 TYR A CA 1
ATOM 713 C C . TYR A 1 95 ? -0.132 8.203 12.538 1.00 64.50 95 TYR A C 1
ATOM 715 O O . TYR A 1 95 ? -0.908 8.750 13.317 1.00 64.50 95 TYR A O 1
ATOM 723 N N . LYS A 1 96 ? -0.537 7.230 11.715 1.00 64.50 96 LYS A N 1
ATOM 724 C CA . LYS A 1 96 ? -1.928 6.743 11.703 1.00 64.50 96 LYS A CA 1
ATOM 725 C C . LYS A 1 96 ? -2.077 5.356 12.313 1.00 64.50 96 LYS A C 1
ATOM 727 O O . LYS A 1 96 ? -3.069 5.116 12.995 1.00 64.50 96 LYS A O 1
ATOM 732 N N . VAL A 1 97 ? -1.117 4.454 12.096 1.00 65.31 97 VAL A N 1
ATOM 733 C CA . VAL A 1 97 ? -1.243 3.060 12.552 1.00 65.31 97 VAL A CA 1
ATOM 734 C C . VAL A 1 97 ? -0.780 2.889 14.001 1.00 65.31 97 VAL A C 1
ATOM 736 O O . VAL A 1 97 ? -1.529 2.329 14.793 1.00 65.31 97 VAL A O 1
ATOM 739 N N . VAL A 1 98 ? 0.384 3.418 14.397 1.00 63.41 98 VAL A N 1
ATOM 740 C CA . VAL A 1 98 ? 0.901 3.296 15.780 1.00 63.41 98 VAL A CA 1
ATOM 741 C C . VAL A 1 98 ? -0.056 3.861 16.845 1.00 63.41 98 VAL A C 1
ATOM 743 O O . VAL A 1 98 ? -0.376 3.119 17.774 1.00 63.41 98 VAL A O 1
ATOM 746 N N . PRO A 1 99 ? -0.589 5.096 16.738 1.00 63.41 99 PRO A N 1
ATOM 747 C CA . PRO A 1 99 ? -1.545 5.593 17.731 1.00 63.41 99 PRO A CA 1
ATOM 748 C C . PRO A 1 99 ? -2.893 4.855 17.680 1.00 63.41 99 PRO A C 1
ATOM 750 O O . PRO A 1 99 ? -3.534 4.684 18.715 1.00 63.41 99 PRO A O 1
ATOM 753 N N . GLY A 1 100 ? -3.308 4.352 16.509 1.00 63.22 100 GLY A N 1
ATOM 754 C CA . GLY A 1 100 ? -4.498 3.503 16.374 1.00 63.22 100 GLY A CA 1
ATOM 755 C C . GLY A 1 100 ? -4.342 2.136 17.052 1.00 63.22 100 GLY A C 1
ATOM 756 O O . GLY A 1 100 ? -5.292 1.624 17.640 1.00 63.22 100 GLY A O 1
ATOM 757 N N . ILE A 1 101 ? -3.129 1.579 17.032 1.00 56.06 101 ILE A N 1
ATOM 758 C CA . ILE A 1 101 ? -2.755 0.352 17.741 1.00 56.06 101 ILE A CA 1
ATOM 759 C C . ILE A 1 101 ? -2.621 0.609 19.252 1.00 56.06 101 ILE A C 1
ATOM 761 O O . ILE A 1 101 ? -3.112 -0.179 20.055 1.00 56.06 101 ILE A O 1
ATOM 765 N N . GLN A 1 102 ? -2.024 1.726 19.674 1.00 56.88 102 GLN A N 1
ATOM 766 C CA . GLN A 1 102 ? -1.912 2.077 21.098 1.00 56.88 102 GLN A CA 1
ATOM 767 C C . GLN A 1 102 ? -3.276 2.370 21.739 1.00 56.88 102 GLN A C 1
ATOM 769 O O . GLN A 1 102 ? -3.527 1.940 22.862 1.00 56.88 102 GLN A O 1
ATOM 774 N N . GLY A 1 103 ? -4.200 3.000 21.008 1.00 57.62 103 GLY A N 1
ATOM 775 C CA . GLY A 1 103 ? -5.596 3.157 21.433 1.00 57.62 103 GLY A CA 1
ATOM 776 C C . GLY A 1 103 ? -6.381 1.839 21.531 1.00 57.62 103 GLY A C 1
ATOM 777 O O . GLY A 1 103 ? -7.477 1.830 22.097 1.00 57.62 103 GLY A O 1
ATOM 778 N N . LEU A 1 104 ? -5.830 0.740 20.998 1.00 56.75 104 LEU A N 1
ATOM 779 C CA . LEU A 1 104 ? -6.352 -0.616 21.147 1.00 56.75 104 LEU A CA 1
ATOM 780 C C . LEU A 1 104 ? -5.856 -1.312 22.408 1.00 56.75 104 LEU A C 1
ATOM 782 O O . LEU A 1 104 ? -6.628 -1.973 23.092 1.00 56.75 104 LEU A O 1
ATOM 786 N N . PHE A 1 105 ? -4.561 -1.182 22.682 1.00 55.91 105 PHE A N 1
ATOM 787 C CA . PHE A 1 105 ? -3.903 -1.880 23.782 1.00 55.91 105 PHE A CA 1
ATOM 788 C C . PHE A 1 105 ? -3.938 -1.093 25.102 1.00 55.91 105 PHE A C 1
ATOM 790 O O . PHE A 1 105 ? -3.699 -1.678 26.150 1.00 55.91 105 PHE A O 1
ATOM 797 N N . GLY A 1 106 ? -4.255 0.208 25.073 1.00 47.78 106 GLY A N 1
ATOM 798 C CA . GLY A 1 106 ? -4.424 1.059 26.261 1.00 47.78 106 GLY A CA 1
ATOM 799 C C . GLY A 1 106 ? -5.869 1.219 26.750 1.00 47.78 106 GLY A C 1
ATOM 800 O O . GLY A 1 106 ? -6.115 2.024 27.639 1.00 47.78 106 GLY A O 1
ATOM 801 N N . GLY A 1 107 ? -6.827 0.508 26.147 1.00 48.53 107 GLY A N 1
ATOM 802 C CA . GLY A 1 107 ? -8.236 0.482 26.557 1.00 48.53 107 GLY A CA 1
ATOM 803 C C . GLY A 1 107 ? -8.604 -0.776 27.346 1.00 48.53 107 GLY A C 1
ATOM 804 O O . GLY A 1 107 ? -9.631 -1.379 27.038 1.00 48.53 107 GLY A O 1
ATOM 805 N N . ALA A 1 108 ? -7.738 -1.183 28.279 1.00 42.59 108 ALA A N 1
ATOM 806 C CA . ALA A 1 108 ? -8.062 -2.124 29.351 1.00 42.59 108 ALA A CA 1
ATOM 807 C C . ALA A 1 108 ? -8.514 -1.344 30.590 1.00 42.59 108 ALA A C 1
ATOM 809 O O . ALA A 1 108 ? -7.868 -0.311 30.885 1.00 42.59 108 ALA A O 1
#

pLDDT: mean 70.42, std 11.52, range [42.59, 92.56]

Solvent-accessible surface area (backbone atoms only — not comparable to full-atom values): 6096 Å² total; per-residue (Å²): 134,85,75,77,60,61,62,63,52,52,51,53,50,50,53,51,52,52,53,50,50,52,52,53,50,32,64,74,69,66,49,62,64,66,47,62,52,42,53,56,46,50,54,50,47,56,48,50,52,52,51,50,50,52,50,53,53,54,51,64,37,48,92,80,50,56,92,75,38,60,48,75,67,51,48,49,52,48,50,51,52,50,52,50,44,48,50,52,33,51,48,45,42,61,70,55,32,47,58,51,51,48,63,59,74,69,70,120

Foldseek 3Di:
DPPPCVVVVVVVVVVVVVVVVVVVVCVVVVPDVLLVVLVVVLVVLVVVLVVLVVVLVVLQDCVVVPPNHQDPVSNVVSVVVSVVSVVVSVCCCVPPNVVSVVVRVVPD

Mean predicted aligned error: 13.16 Å

Radius of gyration: 20.13 Å; Cα contacts (8 Å, |Δi|>4): 46; chains: 1; bounding box: 40×26×56 Å